Protein AF-A0A0L6VLE1-F1 (afdb_monomer_lite)

Organism: NCBI:txid27349

Structure (mmCIF, N/CA/C/O backbone):
data_AF-A0A0L6VLE1-F1
#
_entry.id   AF-A0A0L6VLE1-F1
#
loop_
_atom_site.group_PDB
_atom_site.id
_atom_site.type_symbol
_atom_site.label_atom_id
_atom_site.label_alt_id
_atom_site.label_comp_id
_atom_site.label_asym_id
_atom_site.label_entity_id
_atom_site.label_seq_id
_atom_site.pdbx_PDB_ins_code
_atom_site.Cartn_x
_atom_site.Cartn_y
_atom_site.Cartn_z
_atom_site.occupancy
_atom_site.B_iso_or_equiv
_atom_site.auth_seq_id
_atom_site.auth_comp_id
_atom_site.auth_asym_id
_atom_site.auth_atom_id
_atom_site.pdbx_PDB_model_num
ATOM 1 N N . MET A 1 1 ? -24.031 -0.340 -5.681 1.00 55.47 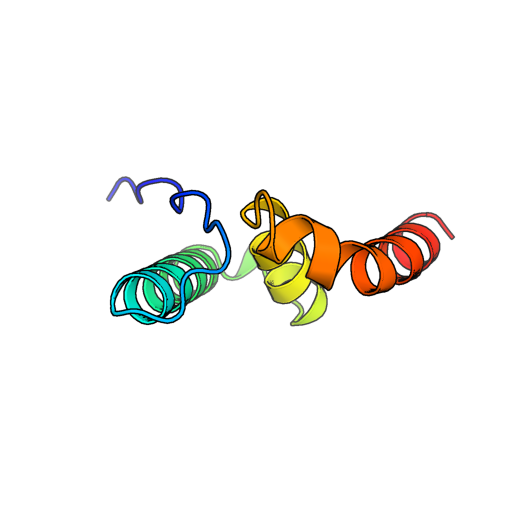1 MET A N 1
ATOM 2 C CA . MET A 1 1 ? -22.746 0.019 -6.317 1.00 55.47 1 MET A CA 1
ATOM 3 C C . MET A 1 1 ? -21.741 -1.073 -5.971 1.00 55.47 1 MET A C 1
ATOM 5 O O . MET A 1 1 ? -21.437 -1.239 -4.798 1.00 55.47 1 MET A O 1
ATOM 9 N N . VAL A 1 2 ? -21.335 -1.899 -6.940 1.00 61.34 2 VAL A N 1
ATOM 10 C CA . VAL A 1 2 ? -20.323 -2.950 -6.724 1.00 61.34 2 VAL A CA 1
ATOM 11 C C . VAL A 1 2 ? -18.960 -2.306 -6.931 1.00 61.34 2 VAL A C 1
ATOM 13 O O . VAL A 1 2 ? -18.637 -1.896 -8.042 1.00 61.34 2 VAL A O 1
ATOM 16 N N . LEU A 1 3 ? -18.192 -2.154 -5.853 1.00 70.50 3 LEU A N 1
ATOM 17 C CA . LEU A 1 3 ? -16.83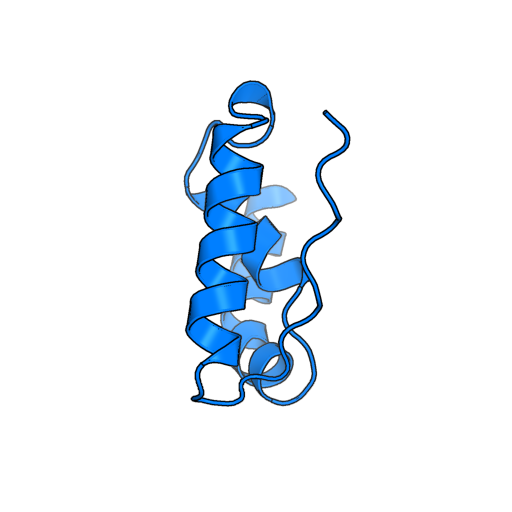9 -1.624 -5.941 1.00 70.50 3 LEU A CA 1
ATOM 18 C C . LEU A 1 3 ? -15.912 -2.725 -6.470 1.00 70.50 3 LEU A C 1
ATOM 20 O O . LEU A 1 3 ? -15.833 -3.805 -5.883 1.00 70.50 3 LEU A O 1
ATOM 24 N N . ALA A 1 4 ? -15.233 -2.461 -7.588 1.00 75.25 4 ALA A N 1
ATOM 25 C CA . ALA A 1 4 ? -14.248 -3.386 -8.135 1.00 75.25 4 ALA A CA 1
ATOM 26 C C . ALA A 1 4 ? -13.106 -3.595 -7.128 1.00 75.25 4 ALA A C 1
ATOM 28 O O . ALA A 1 4 ? -12.674 -2.654 -6.456 1.00 75.25 4 ALA A O 1
ATOM 29 N N . LYS A 1 5 ? -12.613 -4.834 -7.020 1.00 81.69 5 LYS A N 1
ATOM 30 C CA . LYS A 1 5 ? -11.421 -5.121 -6.215 1.00 81.69 5 LYS A CA 1
ATOM 31 C C . LYS A 1 5 ? -10.234 -4.302 -6.752 1.00 81.69 5 LYS A C 1
ATOM 33 O O . LYS A 1 5 ? -10.093 -4.224 -7.975 1.00 81.69 5 LYS A O 1
ATOM 38 N N . PRO A 1 6 ? -9.387 -3.727 -5.877 1.00 85.12 6 PRO A N 1
ATOM 39 C CA . PRO A 1 6 ? -8.160 -3.062 -6.307 1.00 85.12 6 PRO A CA 1
ATOM 40 C C . PRO A 1 6 ? -7.308 -3.999 -7.166 1.00 85.12 6 PRO A C 1
ATOM 42 O O . PRO A 1 6 ? -7.210 -5.194 -6.870 1.00 85.12 6 PRO A O 1
ATOM 45 N N . GLN A 1 7 ? -6.707 -3.472 -8.232 1.00 88.50 7 GLN A N 1
ATOM 46 C CA . GLN A 1 7 ? -5.757 -4.261 -9.013 1.00 88.50 7 GLN A CA 1
ATOM 47 C C . GLN A 1 7 ? -4.427 -4.401 -8.258 1.00 88.50 7 GLN A C 1
ATOM 49 O O . GLN A 1 7 ? -4.020 -3.456 -7.577 1.00 88.50 7 GLN A O 1
ATOM 54 N N . PRO A 1 8 ? -3.734 -5.550 -8.380 1.00 89.62 8 PRO A N 1
ATOM 55 C CA . PRO A 1 8 ? -2.381 -5.689 -7.864 1.00 89.62 8 PRO A CA 1
ATOM 56 C C . PRO A 1 8 ? -1.426 -4.656 -8.477 1.00 89.62 8 PRO A C 1
ATOM 58 O O . PRO A 1 8 ? -1.510 -4.365 -9.670 1.00 89.62 8 PRO A O 1
ATOM 61 N N . PHE A 1 9 ? -0.505 -4.131 -7.672 1.00 90.69 9 PHE A N 1
ATOM 62 C CA . PHE A 1 9 ? 0.491 -3.143 -8.072 1.00 90.69 9 PHE A CA 1
ATOM 63 C C . PHE A 1 9 ? 1.899 -3.725 -7.966 1.00 90.69 9 PHE A C 1
ATOM 65 O O . PHE A 1 9 ? 2.321 -4.175 -6.903 1.00 90.69 9 PHE A O 1
ATOM 72 N N . ASP A 1 10 ? 2.631 -3.695 -9.073 1.00 89.88 10 ASP A N 1
ATOM 73 C CA . ASP A 1 10 ? 3.975 -4.263 -9.220 1.00 89.88 10 ASP A CA 1
ATOM 74 C C . ASP A 1 10 ? 5.098 -3.339 -8.715 1.00 89.88 10 ASP A C 1
ATOM 76 O O . ASP A 1 10 ? 6.241 -3.768 -8.565 1.00 89.88 10 ASP A O 1
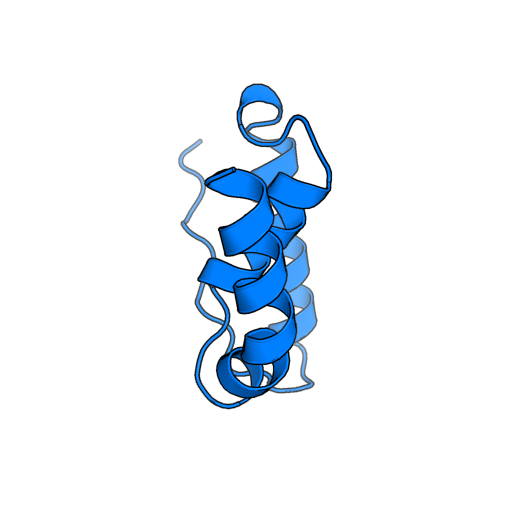ATOM 80 N N . GLY A 1 11 ? 4.785 -2.073 -8.422 1.00 84.88 11 GLY A N 1
ATOM 81 C CA . GLY A 1 11 ? 5.769 -1.068 -8.017 1.00 84.88 11 GLY A CA 1
ATOM 82 C C . GLY A 1 11 ? 6.169 -0.092 -9.119 1.00 84.88 11 GLY A C 1
ATOM 83 O O . GLY A 1 11 ? 7.025 0.763 -8.879 1.00 84.88 11 GLY A O 1
ATOM 84 N N . THR A 1 12 ? 5.558 -0.167 -10.305 1.00 90.25 12 THR A N 1
ATOM 85 C CA . THR A 1 12 ? 5.870 0.731 -11.419 1.00 90.25 12 THR A CA 1
ATOM 86 C C . THR A 1 12 ? 5.555 2.189 -11.063 1.00 90.25 12 THR A C 1
ATOM 88 O O . THR A 1 12 ? 4.408 2.570 -10.815 1.00 90.25 12 THR A O 1
ATOM 91 N N . ARG A 1 13 ? 6.579 3.052 -11.075 1.00 79.81 13 ARG A N 1
ATOM 92 C CA . ARG A 1 13 ? 6.440 4.501 -10.838 1.00 79.81 13 ARG A CA 1
ATOM 93 C C . ARG A 1 13 ? 5.847 5.195 -12.069 1.00 79.81 13 ARG A C 1
ATOM 95 O O . ARG A 1 13 ? 6.561 5.809 -12.853 1.00 79.81 13 ARG A O 1
ATOM 102 N N . SER A 1 14 ? 4.535 5.079 -12.248 1.00 87.31 14 SER A N 1
ATOM 103 C CA . SER A 1 14 ? 3.794 5.674 -13.368 1.00 87.31 14 SER A CA 1
ATOM 104 C C . SER A 1 14 ? 2.400 6.154 -12.940 1.00 87.31 14 SER A C 1
ATOM 106 O O . SER A 1 14 ? 2.074 6.206 -11.751 1.00 87.31 14 SER A O 1
ATOM 108 N N . SER A 1 15 ? 1.546 6.497 -13.910 1.00 88.88 15 SER A N 1
ATOM 109 C CA . SER A 1 15 ? 0.117 6.752 -13.682 1.00 88.88 15 SER A CA 1
ATOM 110 C C . SER A 1 15 ? -0.582 5.599 -12.948 1.00 88.88 15 SER A C 1
ATOM 112 O O . SER A 1 15 ? -1.508 5.853 -12.176 1.00 88.88 15 SER A O 1
ATOM 114 N N . ALA A 1 16 ? -0.093 4.364 -13.101 1.00 87.56 16 ALA A N 1
ATOM 115 C CA . ALA A 1 16 ? -0.600 3.190 -12.396 1.00 87.56 16 ALA A CA 1
ATOM 116 C C . ALA A 1 16 ? -0.530 3.344 -10.868 1.00 87.56 16 ALA A C 1
ATOM 118 O O . ALA A 1 16 ? -1.472 2.965 -10.176 1.00 87.56 16 ALA A O 1
ATOM 119 N N . ALA A 1 17 ? 0.519 3.984 -10.336 1.00 89.38 17 ALA A N 1
ATOM 120 C CA . ALA A 1 17 ? 0.653 4.221 -8.899 1.00 89.38 17 ALA A CA 1
ATOM 121 C C . ALA A 1 17 ? -0.451 5.151 -8.363 1.00 89.38 17 ALA A C 1
ATOM 123 O O . ALA A 1 17 ? -1.014 4.904 -7.297 1.00 89.38 17 ALA A O 1
ATOM 124 N N . LYS A 1 18 ? -0.812 6.1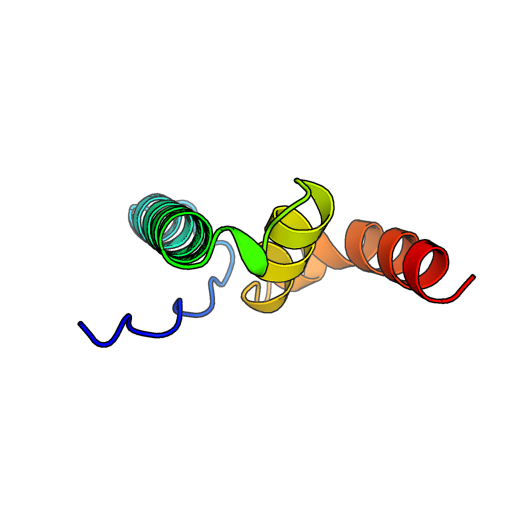99 -9.121 1.00 90.69 18 LYS A N 1
ATOM 125 C CA . LYS A 1 18 ? -1.909 7.108 -8.747 1.00 90.69 18 LYS A CA 1
ATOM 126 C C . LYS A 1 18 ? -3.249 6.377 -8.753 1.00 90.69 18 LYS A C 1
ATOM 128 O O . LYS A 1 18 ? -3.998 6.483 -7.788 1.00 90.69 18 LYS A O 1
ATOM 133 N N . VAL A 1 19 ? -3.517 5.602 -9.806 1.00 91.12 19 VAL A N 1
ATOM 134 C CA . VAL A 1 19 ? -4.750 4.806 -9.926 1.00 91.12 19 VAL A CA 1
ATOM 135 C C . VAL A 1 19 ? -4.867 3.808 -8.776 1.00 91.12 19 VAL A C 1
ATOM 137 O O . VAL A 1 19 ? -5.924 3.718 -8.154 1.00 91.12 19 VAL A O 1
ATOM 140 N N . PHE A 1 20 ? -3.778 3.114 -8.445 1.00 90.94 20 PHE A N 1
ATOM 141 C CA . PHE A 1 20 ? -3.731 2.171 -7.334 1.00 90.94 20 PHE A CA 1
ATOM 142 C C . PHE A 1 20 ? -4.081 2.839 -5.996 1.00 90.94 20 PHE A C 1
ATOM 144 O O . PHE A 1 20 ? -5.002 2.399 -5.307 1.00 90.94 20 PHE A O 1
ATOM 151 N N . VAL A 1 21 ? -3.424 3.954 -5.653 1.00 90.31 21 VAL A N 1
ATOM 152 C CA . VAL A 1 21 ? -3.702 4.690 -4.406 1.00 90.31 21 VAL A CA 1
ATOM 153 C C . VAL A 1 21 ? -5.148 5.197 -4.364 1.00 90.31 21 VAL A C 1
ATOM 155 O O . VAL A 1 21 ? -5.810 5.078 -3.331 1.00 90.31 21 VAL A O 1
ATOM 158 N N . SER A 1 22 ? -5.677 5.702 -5.483 1.00 92.50 22 SER A N 1
ATOM 159 C CA . SER A 1 22 ? -7.077 6.127 -5.575 1.00 92.50 22 SER A CA 1
ATOM 160 C C . SER A 1 22 ? -8.059 4.970 -5.350 1.00 92.50 22 SER A C 1
ATOM 162 O O . SER A 1 22 ? -9.047 5.151 -4.640 1.00 92.50 22 SER A O 1
ATOM 164 N N . GLN A 1 23 ? -7.789 3.776 -5.891 1.00 92.56 23 GLN A N 1
ATOM 165 C CA . GLN A 1 23 ? -8.629 2.589 -5.680 1.00 92.56 23 GLN A CA 1
ATOM 166 C C . GLN A 1 23 ? -8.633 2.137 -4.216 1.00 92.56 23 GLN A C 1
ATOM 168 O O . GLN A 1 23 ? -9.697 1.859 -3.660 1.00 92.56 23 GLN A O 1
ATOM 173 N N . ILE A 1 24 ? -7.465 2.104 -3.572 1.00 92.62 24 ILE A N 1
ATOM 174 C CA . ILE A 1 24 ? -7.340 1.760 -2.151 1.00 92.62 24 ILE A CA 1
ATOM 175 C C . ILE A 1 24 ? -8.088 2.772 -1.275 1.00 92.62 24 ILE A C 1
ATOM 177 O O . ILE A 1 24 ? -8.873 2.377 -0.409 1.00 92.62 24 ILE A O 1
ATOM 181 N N . GLY A 1 25 ? -7.892 4.070 -1.525 1.00 92.12 25 GLY A N 1
ATOM 182 C CA . GLY A 1 25 ? -8.568 5.139 -0.791 1.00 92.12 25 GLY A CA 1
ATOM 183 C C . GLY A 1 25 ? -10.088 5.059 -0.927 1.00 92.12 25 GLY A C 1
ATOM 184 O O . GLY A 1 25 ? -10.803 5.087 0.076 1.00 92.12 25 GLY A O 1
ATOM 185 N N . LEU A 1 26 ? -10.587 4.860 -2.149 1.00 92.81 26 LEU A N 1
ATOM 186 C CA . LEU A 1 26 ? -12.016 4.694 -2.404 1.00 92.81 26 LEU A CA 1
ATOM 187 C C . LEU A 1 26 ? -12.588 3.463 -1.683 1.00 92.81 26 LEU A C 1
ATOM 189 O O . LEU A 1 26 ? -13.676 3.531 -1.106 1.00 92.81 26 LEU A O 1
ATOM 193 N N . HIS A 1 27 ? -11.848 2.351 -1.658 1.00 91.00 27 HIS A N 1
ATOM 194 C CA . HIS A 1 27 ? -12.256 1.139 -0.949 1.00 91.00 27 HIS A CA 1
ATOM 195 C C . HIS A 1 27 ? -12.303 1.335 0.571 1.00 91.00 27 HIS A C 1
ATOM 197 O O . HIS A 1 27 ? -13.230 0.849 1.226 1.00 91.00 27 HIS A O 1
ATOM 203 N N . ALA A 1 28 ? -11.364 2.096 1.136 1.00 91.69 28 ALA A N 1
ATOM 204 C CA . ALA A 1 28 ? -11.377 2.443 2.552 1.00 91.69 28 ALA A CA 1
ATOM 205 C C . ALA A 1 28 ? -12.571 3.341 2.924 1.00 91.69 28 ALA A C 1
ATOM 207 O O . ALA A 1 28 ? -13.246 3.076 3.919 1.00 91.69 28 ALA A O 1
ATOM 208 N N . VAL A 1 29 ? -12.871 4.350 2.097 1.00 91.56 29 VAL A N 1
ATOM 209 C CA . VAL A 1 29 ? -13.998 5.281 2.302 1.00 91.56 29 VAL A CA 1
ATOM 210 C C . VAL A 1 29 ? -15.352 4.590 2.141 1.00 91.56 29 VAL A C 1
ATOM 212 O O . VAL A 1 29 ? -16.284 4.892 2.879 1.00 91.56 29 VAL A O 1
ATOM 215 N N . THR A 1 30 ? -15.465 3.635 1.214 1.00 92.62 30 THR A N 1
ATOM 216 C CA . THR A 1 30 ? -16.714 2.887 0.981 1.00 92.62 30 THR A CA 1
ATOM 217 C C . THR A 1 30 ? -17.031 1.929 2.133 1.00 92.62 30 THR A C 1
ATOM 219 O O . THR A 1 30 ? -18.197 1.697 2.453 1.00 92.62 30 THR A O 1
ATOM 222 N N . TYR A 1 31 ? -16.004 1.382 2.791 1.00 91.19 31 TYR A N 1
ATOM 223 C CA . TYR A 1 31 ? -16.158 0.406 3.872 1.00 91.19 31 TYR A CA 1
ATOM 224 C C . TYR A 1 31 ? -15.485 0.863 5.175 1.00 91.19 31 TYR A C 1
ATOM 226 O O . TYR A 1 31 ? -14.639 0.142 5.711 1.00 91.19 31 TYR A O 1
ATOM 234 N N . PRO A 1 32 ? -15.890 2.002 5.764 1.00 91.56 32 PRO A N 1
ATOM 235 C CA . PRO A 1 32 ? -15.174 2.607 6.888 1.00 91.56 32 PRO A CA 1
ATOM 236 C C . PRO A 1 32 ? -15.134 1.685 8.115 1.00 91.56 32 PRO A C 1
ATOM 238 O O . PRO A 1 32 ? -14.117 1.590 8.794 1.00 91.56 32 PRO A O 1
ATOM 241 N N . LYS A 1 33 ? -16.193 0.890 8.340 1.00 93.44 33 LYS A N 1
ATOM 242 C CA . LYS A 1 33 ? -16.247 -0.116 9.419 1.00 93.44 33 LYS A CA 1
ATOM 243 C C . LYS A 1 33 ? -15.194 -1.228 9.278 1.00 93.44 33 LYS A C 1
ATOM 245 O O . LYS A 1 33 ? -14.818 -1.837 10.275 1.00 93.44 33 LYS A O 1
ATOM 250 N N . ARG A 1 34 ? -14.720 -1.519 8.058 1.00 88.88 34 ARG A N 1
ATOM 251 C CA . ARG A 1 34 ? -13.650 -2.504 7.805 1.00 88.88 34 ARG A CA 1
ATOM 252 C C . ARG A 1 34 ? -12.259 -1.900 8.002 1.00 88.88 34 ARG A C 1
ATOM 254 O O . ARG A 1 34 ? -11.337 -2.634 8.350 1.00 88.88 34 ARG A O 1
ATOM 261 N N . PHE A 1 35 ? -12.136 -0.577 7.881 1.00 91.69 35 PHE A N 1
ATOM 262 C CA . PHE A 1 35 ? -10.891 0.185 8.008 1.00 91.69 35 PHE A CA 1
ATOM 263 C C . PHE A 1 35 ? -10.919 1.211 9.159 1.00 91.69 35 PHE A C 1
ATOM 265 O O . PHE A 1 35 ? -10.640 2.387 8.926 1.00 91.69 35 PHE A O 1
ATOM 272 N N . PRO A 1 36 ? -11.225 0.796 10.406 1.00 91.38 36 PRO A N 1
ATOM 273 C CA . PRO A 1 36 ? -11.308 1.712 11.544 1.00 91.38 36 PRO A CA 1
ATOM 274 C C . PRO A 1 36 ? -9.951 2.289 11.971 1.00 91.38 36 PRO A C 1
ATOM 276 O O . PRO A 1 36 ? -9.919 3.267 12.706 1.00 91.38 36 PRO A O 1
ATOM 279 N N . THR A 1 37 ? -8.836 1.691 11.541 1.00 92.75 37 THR A N 1
ATOM 280 C CA . THR A 1 37 ? -7.478 2.115 11.901 1.00 92.75 37 THR A CA 1
ATOM 281 C C . THR A 1 37 ? -6.609 2.270 10.662 1.00 92.75 37 THR A C 1
ATOM 283 O O . THR A 1 37 ? -6.798 1.567 9.662 1.00 92.75 37 THR A O 1
ATOM 286 N N . ASP A 1 38 ? -5.614 3.152 10.735 1.00 90.19 38 ASP A N 1
ATOM 287 C CA . ASP A 1 38 ? -4.666 3.348 9.637 1.00 90.19 38 ASP A CA 1
ATOM 288 C C . ASP A 1 38 ? -3.825 2.096 9.379 1.00 90.19 38 ASP A C 1
ATOM 290 O O . ASP A 1 38 ? -3.585 1.751 8.224 1.00 90.19 38 ASP A O 1
ATOM 294 N N . SER A 1 39 ? -3.509 1.316 10.418 1.00 89.88 39 SER A N 1
ATOM 295 C CA . SER A 1 39 ? -2.838 0.019 10.268 1.00 89.88 39 SER A CA 1
ATOM 296 C C . SER A 1 39 ? -3.613 -0.936 9.357 1.00 89.88 39 SER A C 1
ATOM 298 O O . SER A 1 39 ? -3.015 -1.582 8.504 1.00 89.88 39 SER A O 1
ATOM 300 N N . ARG A 1 40 ? -4.950 -0.999 9.459 1.00 88.88 40 ARG A N 1
ATOM 301 C CA . ARG A 1 40 ? -5.760 -1.842 8.560 1.00 88.88 40 ARG A CA 1
ATOM 302 C C . ARG A 1 40 ? -5.742 -1.344 7.117 1.00 88.88 40 ARG A C 1
ATOM 304 O O . ARG A 1 40 ? -5.769 -2.166 6.204 1.00 88.88 40 ARG A O 1
ATOM 311 N N . LYS A 1 41 ? -5.679 -0.025 6.898 1.00 89.81 41 LYS A N 1
ATOM 312 C CA . LYS A 1 41 ? -5.521 0.557 5.552 1.00 89.81 41 LYS A CA 1
ATOM 313 C C . LYS A 1 41 ? -4.156 0.194 4.963 1.00 89.81 41 LYS A C 1
ATOM 315 O O . LYS A 1 41 ? -4.084 -0.210 3.805 1.00 89.81 41 LYS A O 1
ATOM 320 N N . VAL A 1 42 ? -3.094 0.272 5.768 1.00 90.06 42 VAL A N 1
ATOM 321 C CA . VAL A 1 42 ? -1.731 -0.107 5.365 1.00 90.06 42 VAL A CA 1
ATOM 322 C C . VAL A 1 42 ? -1.663 -1.593 5.023 1.00 90.06 42 VAL A C 1
ATOM 324 O O . VAL A 1 42 ? -1.311 -1.916 3.894 1.00 90.06 42 VAL A O 1
ATOM 327 N N . VAL A 1 43 ? -2.087 -2.491 5.921 1.00 90.62 43 VAL A N 1
ATOM 328 C CA . VAL A 1 43 ? -2.091 -3.946 5.666 1.00 90.62 43 VAL A CA 1
ATOM 329 C C . VAL A 1 43 ? -2.859 -4.277 4.391 1.00 90.62 43 VAL A C 1
ATOM 331 O O . VAL A 1 43 ? -2.369 -5.022 3.550 1.00 90.62 43 VAL A O 1
ATOM 334 N N . PHE A 1 44 ? -4.035 -3.679 4.200 1.00 90.56 44 PHE A N 1
ATOM 335 C CA . PHE A 1 44 ? -4.811 -3.890 2.983 1.00 90.56 44 PHE A CA 1
ATOM 336 C C . PHE A 1 44 ? -4.094 -3.398 1.730 1.00 90.56 44 PHE A C 1
ATOM 338 O O . PHE A 1 44 ? -4.117 -4.097 0.730 1.00 90.56 44 PHE A O 1
ATOM 345 N N . THR A 1 45 ? -3.406 -2.257 1.783 1.00 92.38 45 THR A N 1
ATOM 346 C CA . THR A 1 45 ? -2.573 -1.777 0.666 1.00 92.38 45 THR A CA 1
ATOM 347 C C . THR A 1 45 ? -1.460 -2.776 0.336 1.00 92.38 45 THR A C 1
ATOM 349 O O . THR A 1 45 ? -1.242 -3.087 -0.833 1.00 92.38 45 THR A O 1
ATOM 352 N N . LEU A 1 46 ? -0.791 -3.316 1.360 1.00 91.00 46 LEU A N 1
ATOM 353 C CA . LEU A 1 46 ? 0.299 -4.283 1.201 1.00 91.00 46 LEU A CA 1
ATOM 354 C C . LEU A 1 46 ? -0.173 -5.607 0.581 1.00 91.00 46 LEU A C 1
ATOM 356 O O . LEU A 1 46 ? 0.562 -6.197 -0.203 1.00 91.00 46 LEU A O 1
ATOM 360 N N . LEU A 1 47 ? -1.409 -6.044 0.854 1.00 89.88 47 LEU A N 1
ATOM 361 C CA . LEU A 1 47 ? -1.988 -7.259 0.258 1.00 89.88 47 LEU A CA 1
ATOM 362 C C . LEU A 1 47 ? -2.125 -7.198 -1.271 1.00 89.88 47 LEU A C 1
ATOM 364 O O . LEU A 1 47 ? -2.218 -8.245 -1.909 1.00 89.88 47 LEU A O 1
ATOM 368 N N . PHE A 1 48 ? -2.150 -6.000 -1.860 1.00 90.50 48 PHE A N 1
ATOM 369 C CA . PHE A 1 48 ? -2.205 -5.824 -3.312 1.00 90.50 48 PHE A CA 1
ATOM 370 C C . PHE A 1 48 ? -0.845 -5.472 -3.925 1.00 90.50 48 PHE A C 1
ATOM 372 O O . PHE A 1 48 ? -0.776 -5.255 -5.130 1.00 90.50 48 PHE A O 1
ATOM 379 N N . MET A 1 49 ? 0.242 -5.426 -3.152 1.00 91.12 49 MET A N 1
ATOM 380 C CA . MET A 1 49 ? 1.582 -5.271 -3.721 1.00 91.12 49 MET A CA 1
ATOM 381 C C . MET A 1 49 ? 2.090 -6.607 -4.278 1.00 91.12 49 MET A C 1
ATOM 383 O O . MET A 1 49 ? 1.957 -7.649 -3.639 1.00 91.12 49 MET A O 1
ATOM 387 N N . ARG A 1 50 ? 2.697 -6.578 -5.466 1.00 89.44 50 ARG A N 1
ATOM 388 C CA . ARG A 1 50 ? 3.314 -7.734 -6.132 1.00 89.44 50 ARG A CA 1
ATOM 389 C C . ARG A 1 50 ? 4.752 -7.415 -6.545 1.00 89.44 50 ARG A C 1
ATOM 391 O O . ARG A 1 50 ? 5.150 -6.254 -6.573 1.00 89.44 50 ARG A O 1
ATOM 398 N N . ASP A 1 51 ? 5.527 -8.451 -6.848 1.00 86.31 51 ASP A N 1
ATOM 399 C CA . ASP A 1 51 ? 6.846 -8.377 -7.479 1.00 86.31 51 ASP A CA 1
ATOM 400 C C . ASP A 1 51 ? 7.792 -7.413 -6.749 1.00 86.31 51 ASP A C 1
ATOM 402 O O . ASP A 1 51 ? 8.086 -7.601 -5.566 1.00 86.31 51 ASP A O 1
ATOM 406 N N . TYR A 1 52 ? 8.262 -6.369 -7.429 1.00 79.12 52 TYR A N 1
ATOM 407 C CA . TYR A 1 52 ? 9.178 -5.395 -6.851 1.00 79.12 52 TYR A CA 1
ATOM 408 C C . TYR A 1 52 ? 8.570 -4.677 -5.638 1.00 79.12 52 TYR A C 1
ATOM 410 O O . TYR A 1 52 ? 9.243 -4.532 -4.614 1.00 79.12 52 TYR A O 1
ATOM 418 N N . ALA A 1 53 ? 7.291 -4.294 -5.702 1.00 82.44 53 ALA A N 1
ATOM 419 C CA . ALA A 1 53 ? 6.595 -3.700 -4.561 1.00 82.44 53 ALA A CA 1
ATOM 420 C C . ALA A 1 53 ? 6.458 -4.681 -3.385 1.00 82.44 53 ALA A C 1
ATOM 422 O O . ALA A 1 53 ? 6.651 -4.288 -2.233 1.00 82.44 53 ALA A O 1
ATOM 423 N N . ALA A 1 54 ? 6.187 -5.962 -3.659 1.00 84.94 54 ALA A N 1
ATOM 424 C CA . ALA A 1 54 ? 6.106 -6.980 -2.612 1.00 84.94 54 ALA A CA 1
ATOM 425 C C . ALA A 1 54 ? 7.450 -7.135 -1.886 1.00 84.94 54 ALA A C 1
ATOM 427 O O . ALA A 1 54 ? 7.482 -7.054 -0.657 1.00 84.94 54 ALA A O 1
ATOM 428 N N . THR A 1 55 ? 8.557 -7.252 -2.626 1.00 85.69 55 THR A N 1
ATOM 429 C CA . THR A 1 55 ? 9.918 -7.333 -2.064 1.00 85.69 55 THR A CA 1
ATOM 430 C C . THR A 1 55 ? 10.262 -6.107 -1.215 1.00 85.69 55 THR A C 1
ATOM 432 O O . THR A 1 55 ? 10.795 -6.251 -0.118 1.00 85.69 55 THR A O 1
ATOM 435 N N . TRP A 1 56 ? 9.883 -4.903 -1.657 1.00 80.88 56 TRP A N 1
ATOM 436 C CA . TRP A 1 56 ? 10.039 -3.678 -0.862 1.00 80.88 56 TRP A CA 1
ATOM 437 C C . TRP A 1 56 ? 9.239 -3.690 0.446 1.00 80.88 56 TRP A C 1
ATOM 439 O O . TRP A 1 56 ? 9.689 -3.144 1.450 1.00 80.88 56 TRP A O 1
ATOM 449 N N . SER A 1 57 ? 8.057 -4.306 0.445 1.00 80.12 57 SER A N 1
ATOM 450 C CA . SER A 1 57 ? 7.147 -4.339 1.598 1.00 80.12 57 SER A CA 1
ATOM 451 C C . SER A 1 57 ? 7.366 -5.500 2.581 1.00 80.12 57 SER A C 1
ATOM 453 O O . SER A 1 57 ? 6.771 -5.519 3.665 1.00 80.12 57 SER A O 1
ATOM 455 N N . GLN A 1 58 ? 8.220 -6.472 2.242 1.00 72.31 58 GLN A N 1
ATOM 456 C CA . GLN A 1 58 ? 8.511 -7.641 3.085 1.00 72.31 58 GLN A CA 1
ATOM 457 C C . GLN A 1 58 ? 9.012 -7.313 4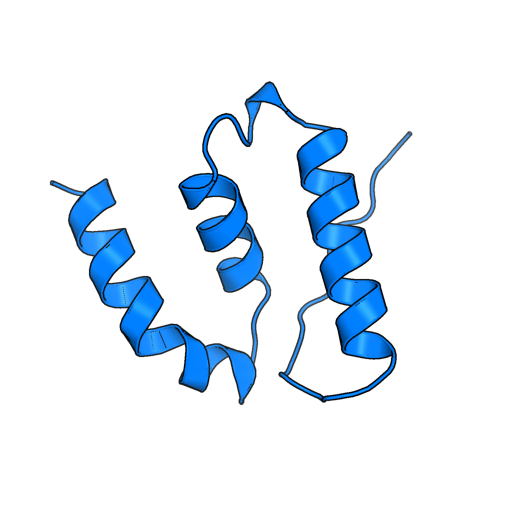.504 1.00 72.31 58 GLN A C 1
ATOM 459 O O . GLN A 1 58 ? 8.560 -7.969 5.447 1.00 72.31 58 GLN A O 1
ATOM 464 N N . PRO A 1 59 ? 9.883 -6.307 4.724 1.00 65.12 59 PRO A N 1
ATOM 465 C CA . PRO A 1 59 ? 10.295 -5.945 6.078 1.00 65.12 59 PRO A CA 1
ATOM 466 C C . PRO A 1 59 ? 9.099 -5.473 6.913 1.00 65.12 59 PRO A C 1
ATOM 468 O O . PRO A 1 59 ? 8.919 -5.902 8.048 1.00 65.12 59 PRO A O 1
ATOM 471 N N . SER A 1 60 ? 8.232 -4.643 6.329 1.00 59.84 60 SER A N 1
ATOM 472 C CA . SER A 1 60 ? 7.084 -4.028 7.003 1.00 59.84 60 SER A CA 1
ATOM 473 C C . SER A 1 60 ? 5.983 -5.033 7.351 1.00 59.84 60 SER A C 1
ATOM 475 O O . SER A 1 60 ? 5.394 -4.958 8.429 1.00 59.84 60 SER A O 1
ATOM 477 N N . THR A 1 61 ? 5.720 -5.997 6.465 1.00 57.81 61 THR A N 1
ATOM 478 C CA . THR A 1 61 ? 4.719 -7.048 6.707 1.00 57.81 61 THR A CA 1
ATOM 479 C C . THR A 1 61 ? 5.134 -7.974 7.851 1.00 57.81 61 THR A C 1
ATOM 481 O O . THR A 1 61 ? 4.299 -8.290 8.697 1.00 57.81 61 THR A O 1
ATOM 484 N N . ARG A 1 62 ? 6.416 -8.352 7.959 1.00 57.66 62 ARG A N 1
ATOM 485 C CA . ARG A 1 62 ? 6.902 -9.255 9.020 1.00 57.66 62 ARG A CA 1
ATOM 486 C C . ARG A 1 62 ? 6.705 -8.690 10.434 1.00 57.66 62 ARG A C 1
ATOM 488 O O . ARG A 1 62 ? 6.321 -9.438 11.330 1.00 57.66 62 ARG A O 1
ATOM 495 N N . TYR A 1 63 ? 6.909 -7.386 10.630 1.00 56.16 63 TYR A N 1
ATOM 496 C CA . TYR A 1 63 ? 6.684 -6.738 11.929 1.00 56.16 63 TYR A CA 1
ATOM 497 C C . TYR A 1 63 ? 5.193 -6.574 12.265 1.00 56.16 63 TYR A C 1
ATOM 499 O O . TYR A 1 63 ? 4.804 -6.783 13.411 1.00 56.16 63 TYR A O 1
ATOM 507 N N . GLN A 1 64 ? 4.335 -6.251 11.287 1.00 55.91 64 GLN A N 1
ATOM 508 C CA . GLN A 1 64 ? 2.896 -6.093 11.546 1.00 55.91 64 GLN A CA 1
ATOM 509 C C . GLN A 1 64 ? 2.163 -7.420 11.780 1.00 55.91 64 GLN A C 1
ATOM 511 O O . GLN A 1 64 ? 1.277 -7.460 12.631 1.00 55.91 64 GLN A O 1
ATOM 516 N N . TRP A 1 65 ? 2.551 -8.507 11.102 1.00 56.94 65 TRP A N 1
ATOM 517 C CA . TRP A 1 65 ? 2.008 -9.841 11.387 1.00 56.94 65 TRP A CA 1
ATOM 518 C C . TRP A 1 65 ? 2.293 -10.275 12.828 1.00 56.94 65 TRP A C 1
ATOM 520 O O . TRP A 1 65 ? 1.386 -10.755 13.497 1.00 56.94 65 TRP A O 1
ATOM 530 N N . SER A 1 66 ? 3.501 -10.011 13.339 1.00 60.50 66 SER A N 1
ATOM 531 C CA . SER A 1 66 ? 3.863 -10.326 14.728 1.00 60.50 66 SER A CA 1
ATOM 532 C C . SER A 1 66 ? 3.055 -9.542 15.770 1.00 60.50 66 SER A C 1
ATOM 534 O O . SER A 1 66 ? 2.852 -10.047 16.867 1.00 60.50 66 SER A O 1
ATOM 536 N N . LEU A 1 67 ? 2.608 -8.322 15.449 1.00 59.81 67 LEU A N 1
ATOM 537 C CA . LEU A 1 67 ? 1.785 -7.482 16.333 1.00 59.81 67 LEU A CA 1
ATOM 538 C C . LEU A 1 67 ? 0.288 -7.815 16.260 1.00 59.81 67 LEU A C 1
ATOM 540 O O . LEU A 1 67 ? -0.467 -7.414 17.136 1.00 59.81 67 LEU A O 1
ATOM 544 N N . MET A 1 68 ? -0.160 -8.504 15.207 1.00 55.19 68 MET A N 1
ATOM 545 C CA . MET A 1 68 ? -1.547 -8.965 15.072 1.00 55.19 68 MET A CA 1
ATOM 546 C C . MET A 1 68 ? -1.784 -10.344 15.697 1.00 55.19 68 MET A C 1
ATOM 548 O O . MET A 1 68 ? -2.935 -10.692 15.951 1.00 55.19 68 MET A O 1
ATOM 552 N N . THR A 1 69 ? -0.728 -11.134 15.908 1.00 54.38 69 THR A N 1
ATOM 553 C CA . THR A 1 69 ? -0.800 -12.493 16.473 1.00 54.38 69 THR A CA 1
ATOM 554 C C . THR A 1 69 ? -0.281 -12.601 17.912 1.00 54.38 69 THR A C 1
ATOM 556 O O . THR A 1 69 ? -0.197 -13.716 18.422 1.00 54.38 69 THR A O 1
ATOM 559 N N . SER A 1 70 ? 0.101 -11.484 18.540 1.00 50.50 70 SER A N 1
ATOM 560 C CA . SER A 1 70 ? 0.463 -11.381 19.964 1.00 50.50 70 SER A CA 1
ATOM 561 C C . SER A 1 70 ? -0.655 -10.719 20.755 1.00 50.50 70 SER A C 1
ATOM 563 O O . SER A 1 70 ? -0.672 -10.965 21.979 1.00 50.50 70 SER A O 1
#

Radius of gyration: 12.7 Å; chains: 1; bounding box: 3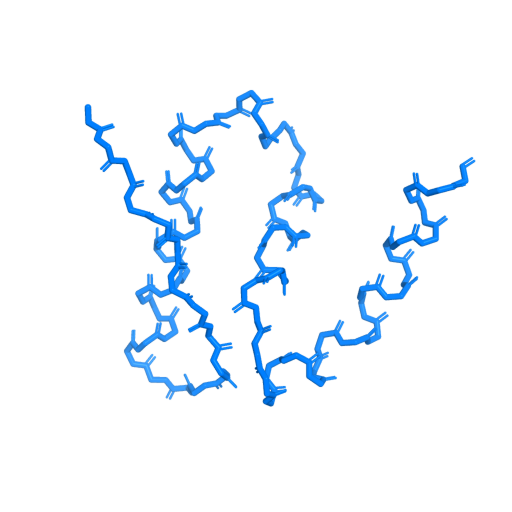3×20×34 Å

pLDDT: mean 82.08, std 13.15, range [50.5, 93.44]

Foldseek 3Di:
DDQDDQAADAPDPDVNVVSNVVSLVVVCVVCVVQVVDVLSSVVSSLVRYDHPRVVVCVVVVVVVVVVVVD

Sequence (70 aa):
MVLAKPQPFDGTRSSAAKVFVSQIGLHAVTYPKRFPTDSRKVVFTLLFMRDYAATWSQPSTRYQWSLMTS

Secondary structure (DSSP, 8-state):
--PPPPPPB----SHHHHHHHHHHHHHHHH-GGG--SHHHHHHHHHHTB-HHHHHHHHHHHHHHHHHH--